Protein AF-A0A2H1V6Y5-F1 (af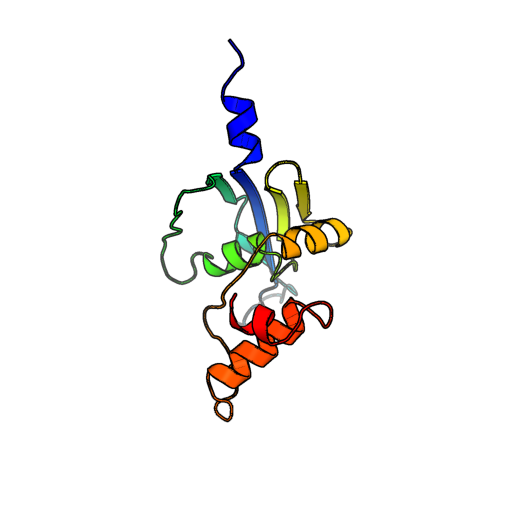db_monomer)

Nearest PDB structures (foldseek):
  8wda-assembly1_D  TM=6.754E-01  e=7.966E-02  Mycobacterium tuberculosis H37Rv

Foldseek 3Di:
DPDCVLVFLQQKKKWFKKAKDFDDDPPDDDDDPDDHTDIDTLDDRDIDMGGPPDDDDDDDDPSSCPVVVVCLQLVVDLARMATWMRHRPQIDGRDNPDDCPSSVVSNLVDDDDDPDDDDDPVDDPVRVLLVVLCVNVPPPDDSVVSVVD

Organism: Spodoptera frugiperda (NCBI:txid7108)

Structure (mmCIF, N/CA/C/O backbone):
data_AF-A0A2H1V6Y5-F1
#
_entry.id   AF-A0A2H1V6Y5-F1
#
loop_
_atom_site.group_PDB
_atom_site.id
_atom_site.type_symbol
_atom_site.label_atom_id
_atom_site.label_alt_id
_atom_site.label_comp_id
_atom_site.label_asym_id
_atom_site.label_entity_id
_atom_site.label_seq_id
_atom_site.pdbx_PDB_ins_code
_atom_site.Cartn_x
_atom_site.Cartn_y
_atom_site.Cartn_z
_atom_site.occupancy
_atom_site.B_iso_or_equiv
_atom_site.a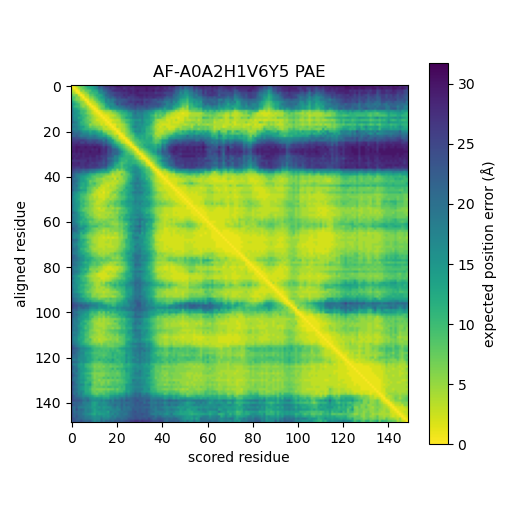uth_seq_id
_atom_site.auth_comp_id
_atom_site.auth_asym_id
_atom_site.auth_atom_id
_atom_site.pdbx_PDB_model_num
ATOM 1 N N . MET A 1 1 ? -17.404 30.001 -17.026 1.00 39.31 1 MET A N 1
ATOM 2 C CA . MET A 1 1 ? -17.322 28.533 -17.187 1.00 39.31 1 MET A CA 1
ATOM 3 C C . MET A 1 1 ? -15.995 28.061 -16.604 1.00 39.31 1 MET A C 1
ATOM 5 O O . MET A 1 1 ? -14.975 28.120 -17.275 1.00 39.31 1 MET A O 1
ATOM 9 N N . THR A 1 2 ? -15.967 27.718 -15.317 1.00 40.12 2 THR A N 1
ATOM 10 C CA . THR A 1 2 ? -14.777 27.188 -14.633 1.00 40.12 2 THR A CA 1
ATOM 11 C C . THR A 1 2 ? -14.585 25.728 -15.042 1.00 40.12 2 THR A C 1
ATOM 13 O O . THR A 1 2 ? -15.525 24.939 -14.980 1.00 40.12 2 THR A O 1
ATOM 16 N N . SER A 1 3 ? -13.402 25.369 -15.545 1.00 39.00 3 SER A N 1
ATOM 17 C CA . SER A 1 3 ? -13.181 24.031 -16.097 1.00 39.00 3 SER A CA 1
ATOM 18 C C . SER A 1 3 ? -13.282 22.954 -14.992 1.00 39.00 3 SER A C 1
ATOM 20 O O . SER A 1 3 ? -12.666 23.101 -13.932 1.00 39.00 3 SER A O 1
ATOM 22 N N . PRO A 1 4 ? -14.019 21.846 -15.212 1.00 52.50 4 PRO A N 1
ATOM 23 C CA . PRO A 1 4 ? -14.132 20.737 -14.251 1.00 52.50 4 PRO A CA 1
ATOM 24 C C . PRO A 1 4 ? -12.795 20.043 -13.933 1.00 52.50 4 PRO A C 1
ATOM 26 O O . PRO A 1 4 ? -12.665 19.348 -12.925 1.00 52.50 4 PRO A O 1
ATOM 29 N N . ALA A 1 5 ? -11.781 20.247 -14.780 1.00 52.28 5 ALA A N 1
ATOM 30 C CA . ALA A 1 5 ? -10.510 19.530 -14.745 1.00 52.28 5 ALA A CA 1
ATOM 31 C C . ALA A 1 5 ? -9.687 19.780 -13.466 1.00 52.28 5 ALA A C 1
ATOM 33 O O . ALA A 1 5 ? -8.948 18.898 -13.025 1.00 52.28 5 ALA A O 1
ATOM 34 N N . LEU A 1 6 ? -9.822 20.956 -12.837 1.00 50.06 6 LEU A N 1
ATOM 35 C CA . LEU A 1 6 ? -9.055 21.288 -11.630 1.00 50.06 6 LEU A CA 1
ATOM 36 C C . LEU A 1 6 ? -9.610 20.592 -10.370 1.00 50.06 6 LEU A C 1
ATOM 38 O O . LEU A 1 6 ? -8.847 20.247 -9.466 1.00 50.06 6 LEU A O 1
ATOM 42 N N . GLY A 1 7 ? -10.922 20.331 -10.325 1.00 52.44 7 GLY A N 1
ATOM 43 C CA . GLY A 1 7 ? -11.574 19.619 -9.219 1.00 52.44 7 GLY A CA 1
ATOM 44 C C . GLY A 1 7 ? -11.291 18.112 -9.219 1.00 52.44 7 GLY A C 1
ATOM 45 O O . GLY A 1 7 ? -11.077 17.523 -8.158 1.00 52.44 7 GLY A O 1
ATOM 46 N N . GLU A 1 8 ? -11.217 17.492 -10.401 1.00 53.72 8 GLU A N 1
ATOM 47 C CA . GLU A 1 8 ? -10.884 16.065 -10.556 1.00 53.72 8 GLU A CA 1
ATOM 48 C C . GLU A 1 8 ? -9.423 15.754 -10.193 1.00 53.72 8 GLU A C 1
ATOM 50 O O . GLU A 1 8 ? -9.137 14.728 -9.567 1.00 53.72 8 GLU A O 1
ATOM 55 N N . ALA A 1 9 ? -8.486 16.650 -10.524 1.00 52.84 9 ALA A N 1
ATOM 56 C CA . ALA A 1 9 ? -7.068 16.466 -10.210 1.00 52.84 9 ALA A CA 1
ATOM 57 C C . ALA A 1 9 ? -6.805 16.401 -8.693 1.00 52.84 9 ALA A C 1
ATOM 59 O O . ALA A 1 9 ? -5.972 15.616 -8.242 1.00 52.84 9 ALA A O 1
ATOM 60 N N . ARG A 1 10 ? -7.563 17.162 -7.890 1.00 59.62 10 ARG A N 1
ATOM 61 C CA . ARG A 1 10 ? -7.455 17.157 -6.420 1.00 59.62 10 ARG A CA 1
ATOM 62 C C . ARG A 1 10 ? -7.929 15.861 -5.767 1.00 59.62 10 ARG A C 1
ATOM 64 O O . ARG A 1 10 ? -7.480 15.528 -4.675 1.00 59.62 10 ARG A O 1
ATOM 71 N N . ARG A 1 11 ? -8.828 15.128 -6.425 1.00 66.81 11 ARG A N 1
ATOM 72 C CA . ARG A 1 11 ? -9.435 13.893 -5.906 1.00 66.81 11 ARG A CA 1
ATOM 73 C C . ARG A 1 11 ? -8.900 12.638 -6.591 1.00 66.81 11 ARG A C 1
ATOM 75 O O . ARG A 1 11 ? -9.547 11.597 -6.546 1.00 66.81 11 ARG A O 1
ATOM 82 N N . SER A 1 12 ? -7.747 12.718 -7.248 1.00 75.56 12 SER A N 1
ATOM 83 C CA . SER A 1 12 ? -7.177 11.585 -7.969 1.00 75.56 12 SER A CA 1
ATOM 84 C C . SER A 1 12 ? -5.717 11.335 -7.608 1.00 75.56 12 SER A C 1
ATOM 86 O O . SER A 1 12 ? -4.992 12.234 -7.171 1.00 75.56 12 SER A O 1
ATOM 88 N N . VAL A 1 13 ? -5.300 10.078 -7.760 1.00 81.19 13 VAL A N 1
ATOM 89 C CA . VAL A 1 13 ? -3.910 9.650 -7.615 1.00 81.19 13 VAL A CA 1
ATOM 90 C C . VAL A 1 13 ? -3.366 9.334 -8.998 1.00 81.19 13 VAL A C 1
ATOM 92 O O . VAL A 1 13 ? -3.840 8.408 -9.651 1.00 81.19 13 VAL A O 1
ATOM 95 N N . ARG A 1 14 ? -2.372 10.092 -9.456 1.00 84.75 14 ARG A N 1
ATOM 96 C CA . ARG A 1 14 ? -1.632 9.812 -10.691 1.00 84.75 14 ARG A CA 1
ATOM 97 C C . ARG A 1 14 ? -0.268 9.242 -10.338 1.00 84.75 14 ARG A C 1
ATOM 99 O O . ARG A 1 14 ? 0.403 9.774 -9.458 1.00 84.75 14 ARG A O 1
ATOM 106 N N . LEU A 1 1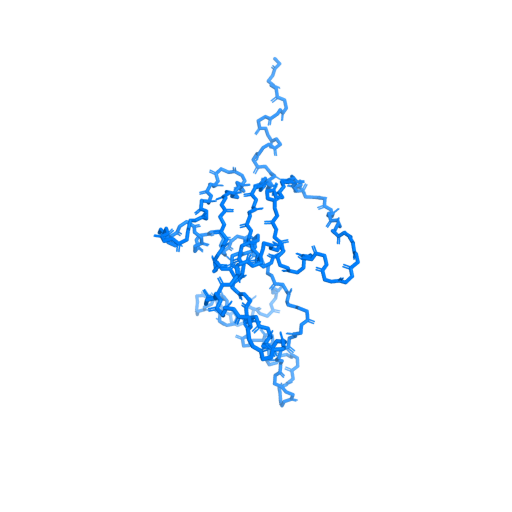5 ? 0.165 8.204 -11.043 1.00 88.75 15 LEU A N 1
ATOM 107 C CA . LEU A 1 15 ? 1.504 7.644 -10.869 1.00 88.75 15 LEU A CA 1
ATOM 108 C C . LEU A 1 15 ? 2.243 7.525 -12.196 1.00 88.75 15 LEU A C 1
ATOM 110 O O . LEU A 1 15 ? 1.624 7.347 -13.246 1.00 88.75 15 LEU A O 1
ATOM 114 N N . LEU A 1 16 ? 3.568 7.560 -12.104 1.00 85.38 16 LEU A N 1
ATOM 115 C CA . LEU A 1 16 ? 4.504 7.050 -13.096 1.00 85.38 16 LEU A CA 1
ATOM 116 C C . LEU A 1 16 ? 5.621 6.332 -12.334 1.00 85.38 16 LEU A C 1
ATOM 118 O O . LEU A 1 16 ? 6.373 6.989 -11.621 1.00 85.38 16 LEU A O 1
ATOM 122 N N . LEU A 1 17 ? 5.718 5.006 -12.444 1.00 82.06 17 LEU A N 1
ATOM 123 C CA . LEU A 1 17 ? 6.620 4.184 -11.634 1.00 82.06 17 LEU A CA 1
ATOM 124 C C . LEU A 1 17 ? 7.446 3.217 -12.484 1.00 82.06 17 LEU A C 1
ATOM 126 O O . LEU A 1 17 ? 6.936 2.483 -13.330 1.00 82.06 17 LEU A O 1
ATOM 130 N N . THR A 1 18 ? 8.738 3.161 -12.182 1.00 82.19 18 THR A N 1
ATOM 131 C CA . THR A 1 18 ? 9.681 2.161 -12.687 1.00 82.19 18 THR A CA 1
ATOM 132 C C . THR A 1 18 ? 10.318 1.457 -11.495 1.00 82.19 18 THR A C 1
ATOM 134 O O . THR A 1 18 ? 10.670 2.106 -10.513 1.00 82.19 18 THR A O 1
ATOM 137 N N . LYS A 1 19 ? 10.457 0.128 -11.544 1.00 82.88 19 LYS A N 1
ATOM 138 C CA . LYS A 1 19 ? 11.072 -0.654 -10.459 1.00 82.88 19 LYS A CA 1
ATOM 139 C C . LYS A 1 19 ? 12.098 -1.621 -11.012 1.00 82.88 19 LYS A C 1
ATOM 141 O O . LYS A 1 19 ? 11.759 -2.517 -11.784 1.00 82.88 19 LYS A O 1
ATOM 146 N N . ASN A 1 20 ? 13.323 -1.482 -10.526 1.00 80.81 20 ASN A N 1
ATOM 147 C CA . ASN A 1 20 ? 14.438 -2.370 -10.817 1.00 80.81 20 ASN A CA 1
ATOM 148 C C . ASN A 1 20 ? 14.790 -3.183 -9.569 1.00 80.81 20 ASN A C 1
ATOM 150 O O . ASN A 1 20 ? 14.951 -2.617 -8.487 1.00 80.81 20 ASN A O 1
ATOM 154 N N . HIS A 1 21 ? 14.926 -4.500 -9.718 1.00 75.56 21 HIS A N 1
ATOM 155 C CA . HIS A 1 21 ? 15.345 -5.396 -8.644 1.00 75.56 21 HIS A CA 1
ATOM 156 C C . HIS A 1 21 ? 16.628 -6.130 -9.059 1.00 75.56 21 HIS A C 1
ATOM 158 O O . HIS A 1 21 ? 16.659 -6.705 -10.148 1.00 75.56 21 HIS A O 1
ATOM 164 N N . PRO A 1 22 ? 17.690 -6.134 -8.232 1.00 64.94 22 PRO A N 1
ATOM 165 C CA . PRO A 1 22 ? 18.837 -7.004 -8.476 1.00 64.94 22 PRO A CA 1
ATOM 166 C C . PRO A 1 22 ? 18.380 -8.46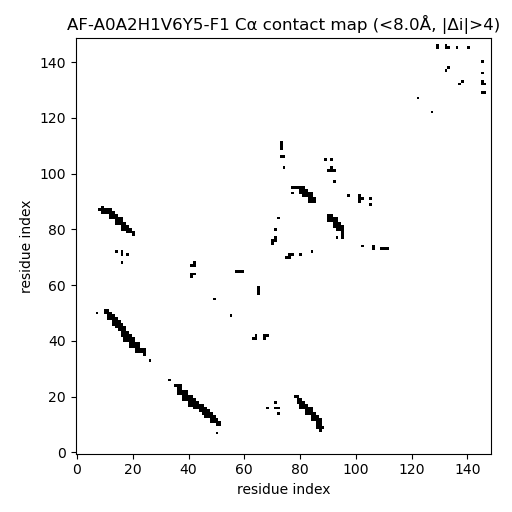1 -8.376 1.00 64.94 22 PRO A C 1
ATOM 168 O O . PRO A 1 22 ? 17.759 -8.829 -7.376 1.00 64.94 22 PRO A O 1
ATOM 171 N N . VAL A 1 23 ? 18.632 -9.269 -9.402 1.00 62.25 23 VAL A N 1
ATOM 172 C CA . VAL A 1 23 ? 18.408 -10.718 -9.328 1.00 62.25 23 VAL A CA 1
ATOM 173 C C . VAL A 1 23 ? 19.753 -11.391 -9.084 1.00 62.25 23 VAL A C 1
ATOM 175 O O . VAL A 1 23 ? 20.720 -11.054 -9.766 1.00 62.25 23 VAL A O 1
ATOM 178 N N . PRO A 1 24 ? 19.841 -12.339 -8.137 1.00 55.62 24 PRO A N 1
ATOM 179 C CA . PRO A 1 24 ? 20.958 -13.265 -8.115 1.00 55.62 24 PRO A CA 1
ATOM 180 C C . PRO A 1 24 ? 20.853 -14.116 -9.381 1.00 55.62 24 PRO A C 1
ATOM 182 O O . PRO A 1 24 ? 19.887 -14.861 -9.555 1.00 55.62 24 PRO A O 1
ATOM 185 N N . THR A 1 25 ? 21.798 -13.960 -10.300 1.00 58.84 25 THR A N 1
ATOM 186 C CA . THR A 1 25 ? 21.871 -14.794 -11.498 1.00 58.84 25 THR A CA 1
ATOM 187 C C . THR A 1 25 ? 22.149 -16.235 -11.055 1.00 58.84 25 THR A C 1
ATOM 189 O O . THR A 1 25 ? 23.152 -16.460 -10.373 1.00 58.84 25 THR A O 1
ATOM 192 N N . PRO A 1 26 ? 21.302 -17.231 -11.380 1.00 52.72 26 PRO A N 1
ATOM 193 C CA . PRO A 1 26 ? 21.646 -18.618 -11.105 1.00 52.72 26 PRO A CA 1
ATOM 194 C C . PRO A 1 26 ? 22.858 -18.994 -11.964 1.00 52.72 26 PRO A C 1
ATOM 196 O O . PRO A 1 26 ? 22.838 -18.812 -13.181 1.00 52.72 26 PRO A O 1
ATOM 199 N N . ALA A 1 27 ? 23.914 -19.512 -11.335 1.00 55.78 27 ALA A N 1
ATOM 200 C CA . ALA A 1 27 ? 25.093 -20.025 -12.022 1.00 55.78 27 ALA A CA 1
ATOM 201 C C . ALA A 1 27 ? 24.698 -21.243 -12.875 1.00 55.78 27 ALA A C 1
ATOM 203 O O . ALA A 1 27 ? 24.678 -22.377 -12.399 1.00 55.78 27 ALA A O 1
ATOM 204 N N . ARG A 1 28 ? 24.319 -21.023 -14.137 1.00 58.94 28 ARG A N 1
ATOM 205 C CA . ARG A 1 28 ? 24.096 -22.100 -15.104 1.00 58.94 28 ARG A CA 1
ATOM 206 C C . ARG A 1 28 ? 25.278 -22.158 -16.070 1.00 58.94 28 ARG A C 1
ATOM 208 O O . ARG A 1 28 ? 25.468 -21.255 -16.873 1.00 58.94 28 ARG A O 1
ATOM 215 N N . ARG A 1 29 ? 25.970 -23.302 -15.995 1.00 52.62 29 ARG A N 1
ATOM 216 C CA . ARG A 1 29 ? 27.124 -23.786 -16.776 1.00 52.62 29 ARG A CA 1
ATOM 217 C C . ARG A 1 29 ? 28.485 -23.176 -16.423 1.00 52.62 29 ARG A C 1
ATOM 219 O O . ARG A 1 29 ? 28.678 -21.966 -16.408 1.00 52.62 29 ARG A O 1
ATOM 226 N N . ALA A 1 30 ? 29.429 -24.084 -16.172 1.00 51.47 30 ALA A N 1
ATOM 227 C CA . ALA A 1 30 ? 30.848 -23.812 -16.011 1.00 51.47 30 ALA A CA 1
ATOM 228 C C . ALA A 1 30 ? 31.383 -23.081 -17.256 1.00 51.47 30 ALA A C 1
ATOM 230 O O . ALA A 1 30 ? 31.268 -23.603 -18.363 1.00 51.47 30 ALA A O 1
ATOM 231 N N . GLY A 1 31 ? 31.924 -21.871 -17.070 1.00 53.94 31 GLY A N 1
ATOM 232 C CA . GLY A 1 31 ? 32.673 -21.137 -18.099 1.00 53.94 31 GLY A CA 1
ATOM 233 C C . GLY A 1 31 ? 32.096 -19.798 -18.581 1.00 53.94 31 GLY A C 1
ATOM 234 O O . GLY A 1 31 ? 32.763 -19.130 -19.363 1.00 53.94 31 GLY A O 1
ATOM 235 N N . ALA A 1 32 ? 30.911 -19.361 -18.138 1.00 56.19 32 ALA A N 1
ATOM 236 C CA . ALA A 1 32 ? 30.388 -18.036 -18.503 1.00 56.19 32 ALA A CA 1
ATOM 237 C C . ALA A 1 32 ? 30.910 -16.935 -17.551 1.00 56.19 32 ALA A C 1
ATOM 239 O O . ALA A 1 32 ? 30.922 -17.159 -16.337 1.00 56.19 32 ALA A O 1
ATOM 240 N N . PRO A 1 33 ? 31.311 -15.745 -18.051 1.00 54.12 33 PRO A N 1
ATOM 241 C CA . PRO A 1 33 ? 31.707 -14.632 -17.193 1.00 54.12 33 PRO A CA 1
ATOM 242 C C . PRO A 1 33 ? 30.525 -14.231 -16.304 1.00 54.12 33 PRO A C 1
ATOM 244 O O . PRO A 1 33 ? 29.463 -13.824 -16.777 1.00 54.12 33 PRO A O 1
ATOM 247 N N . VAL A 1 34 ? 30.704 -14.388 -14.994 1.00 54.78 34 VAL A N 1
ATOM 248 C CA . VAL A 1 34 ? 29.717 -14.018 -13.981 1.00 54.78 34 VAL A CA 1
ATOM 249 C C . VAL A 1 34 ? 29.681 -12.498 -13.847 1.00 54.78 34 VAL A C 1
ATOM 251 O O . VAL A 1 34 ? 30.419 -11.909 -13.065 1.00 54.78 34 VAL A O 1
ATOM 254 N N . ASN A 1 35 ? 28.818 -11.837 -14.616 1.00 53.03 35 ASN A N 1
ATOM 255 C CA . ASN A 1 35 ? 28.517 -10.431 -14.366 1.00 53.03 35 ASN A CA 1
ATOM 256 C C . ASN A 1 35 ? 27.832 -10.327 -12.991 1.00 53.03 35 ASN A C 1
ATOM 258 O O . ASN A 1 35 ? 26.743 -10.888 -12.813 1.00 53.03 35 ASN A O 1
ATOM 262 N N . PRO A 1 36 ? 28.429 -9.642 -11.997 1.00 51.66 36 PRO A N 1
ATOM 263 C CA . PRO A 1 36 ? 27.813 -9.518 -10.691 1.00 51.66 36 PRO A CA 1
ATOM 264 C C . PRO A 1 36 ? 26.613 -8.579 -10.836 1.00 51.66 36 PRO A C 1
ATOM 266 O O . PRO A 1 36 ? 26.773 -7.396 -11.128 1.00 51.66 36 PRO A O 1
ATOM 269 N N . LEU A 1 37 ? 25.412 -9.104 -10.581 1.00 54.91 37 LEU A N 1
ATOM 270 C CA . LEU A 1 37 ? 24.156 -8.356 -10.427 1.00 54.91 37 LEU A CA 1
ATOM 271 C C . LEU A 1 37 ? 23.533 -7.827 -11.731 1.00 54.91 37 LEU A C 1
ATOM 273 O O . LEU A 1 37 ? 23.426 -6.615 -11.946 1.00 54.91 37 LEU A O 1
ATOM 277 N N . GLU A 1 38 ? 22.984 -8.720 -12.557 1.00 63.38 38 GLU A N 1
ATOM 278 C CA . GLU A 1 38 ? 21.987 -8.285 -13.539 1.00 63.38 38 GLU A CA 1
ATOM 279 C C . GLU A 1 38 ? 20.751 -7.712 -12.818 1.00 63.38 38 GLU A C 1
ATOM 281 O O . GLU A 1 38 ? 20.209 -8.276 -11.861 1.00 63.38 38 GLU A O 1
ATOM 286 N N . LYS A 1 39 ? 20.302 -6.533 -13.254 1.00 72.12 39 LYS A N 1
ATOM 287 C CA . LYS A 1 39 ? 19.105 -5.876 -12.716 1.00 72.12 39 LYS A CA 1
ATOM 288 C C . LYS A 1 39 ? 17.911 -6.270 -13.571 1.00 72.12 39 LYS A C 1
ATOM 290 O O . LYS A 1 39 ? 17.817 -5.867 -14.727 1.00 72.12 39 LYS A O 1
ATOM 295 N N . LYS A 1 40 ? 16.954 -6.991 -12.990 1.00 82.19 40 LYS A N 1
ATOM 296 C CA . LYS A 1 40 ? 15.671 -7.262 -13.642 1.00 82.19 40 LYS A CA 1
ATOM 297 C C . LYS A 1 40 ? 14.723 -6.100 -13.395 1.00 82.19 40 LYS A C 1
ATOM 299 O O . LYS A 1 40 ? 14.377 -5.778 -12.255 1.00 82.19 40 LYS A O 1
ATOM 304 N N . THR A 1 41 ? 14.272 -5.482 -14.475 1.00 85.19 41 THR A N 1
ATOM 305 C CA . THR A 1 41 ? 13.203 -4.488 -14.414 1.00 85.19 41 THR A CA 1
ATOM 306 C C . THR A 1 41 ? 11.864 -5.195 -14.233 1.00 85.19 41 THR A C 1
ATOM 308 O O . THR A 1 41 ? 11.444 -5.962 -15.099 1.00 85.19 41 THR A O 1
ATOM 311 N N . ILE A 1 42 ? 11.207 -4.945 -13.098 1.00 88.25 42 ILE A N 1
ATOM 312 C CA . ILE A 1 42 ? 9.883 -5.489 -12.766 1.00 88.25 42 ILE A CA 1
ATOM 313 C C . ILE A 1 42 ? 8.785 -4.590 -13.340 1.00 88.25 42 ILE A C 1
ATOM 315 O O . ILE A 1 42 ? 7.843 -5.083 -13.946 1.00 88.25 42 ILE A O 1
ATOM 319 N N . LEU A 1 43 ? 8.912 -3.271 -13.159 1.00 88.44 43 LEU A N 1
ATOM 320 C CA . LEU A 1 43 ? 7.955 -2.279 -13.661 1.00 88.44 43 LEU A CA 1
ATOM 321 C C . LEU A 1 43 ? 8.677 -1.346 -14.628 1.00 88.44 43 LEU A C 1
ATOM 323 O O . LEU A 1 43 ? 9.720 -0.801 -14.266 1.00 88.44 43 LEU A O 1
ATOM 327 N N . ARG A 1 44 ? 8.121 -1.154 -15.826 1.00 90.06 44 ARG A N 1
ATOM 328 C CA . ARG A 1 44 ? 8.699 -0.333 -16.901 1.00 90.06 44 ARG A CA 1
ATOM 329 C C . ARG A 1 44 ? 7.803 0.875 -17.173 1.00 90.06 44 ARG A C 1
ATOM 331 O O . ARG A 1 44 ? 6.875 0.758 -17.961 1.00 90.06 44 ARG A O 1
ATOM 338 N N . GLY A 1 45 ? 8.056 2.005 -16.509 1.00 87.88 45 GLY A N 1
ATOM 339 C CA . GLY A 1 45 ? 7.327 3.254 -16.770 1.00 87.88 45 GLY A CA 1
ATOM 340 C C . GLY A 1 45 ? 5.803 3.129 -16.662 1.00 87.88 45 GLY A C 1
ATOM 341 O O . GLY A 1 45 ? 5.082 3.719 -17.461 1.00 87.88 45 GLY A O 1
ATOM 342 N N . VAL A 1 46 ? 5.306 2.339 -15.706 1.00 90.94 46 VAL A N 1
ATOM 343 C CA . VAL A 1 46 ? 3.864 2.130 -15.523 1.00 90.94 46 VAL A CA 1
ATOM 344 C C . VAL A 1 46 ? 3.242 3.455 -15.121 1.00 90.94 46 VAL A C 1
ATOM 346 O O . VAL A 1 46 ? 3.716 4.069 -14.170 1.00 90.94 46 VAL A O 1
ATOM 349 N N . SER A 1 47 ? 2.193 3.886 -15.817 1.00 89.62 47 SER A N 1
ATOM 350 C CA . SER A 1 47 ? 1.441 5.092 -15.482 1.00 89.62 47 SER A CA 1
ATOM 351 C C . SER A 1 47 ? -0.045 4.794 -15.337 1.00 89.62 47 SER A C 1
ATOM 353 O O . SER A 1 47 ? -0.557 3.842 -15.923 1.00 89.62 47 SER A O 1
ATOM 355 N N . GLY A 1 48 ? -0.736 5.575 -14.510 1.00 89.38 48 GLY A N 1
ATOM 356 C CA . GLY A 1 48 ? -2.157 5.366 -14.243 1.00 89.38 48 GLY A CA 1
ATOM 357 C C . GLY A 1 48 ? -2.783 6.495 -13.437 1.00 89.38 48 GLY 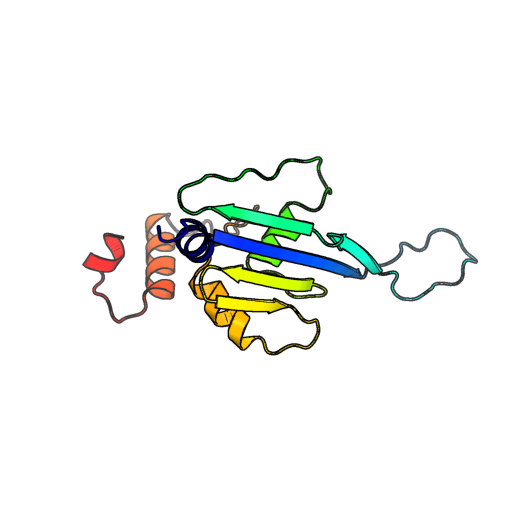A C 1
ATOM 358 O O . GLY A 1 48 ? -2.073 7.311 -12.841 1.00 89.38 48 GLY A O 1
ATOM 359 N N . LEU A 1 49 ? -4.116 6.534 -13.441 1.00 90.62 49 LEU A N 1
ATOM 360 C CA . LEU A 1 49 ? -4.940 7.488 -12.705 1.00 90.62 49 LEU A CA 1
ATOM 361 C C . LEU A 1 49 ? -6.006 6.730 -11.908 1.00 90.62 49 LEU A C 1
ATOM 363 O O . LEU A 1 49 ? -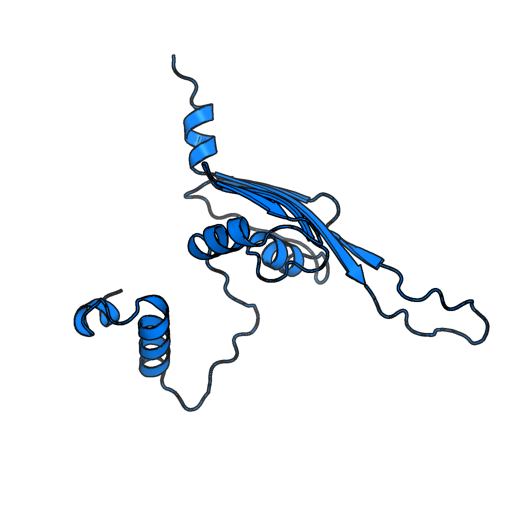6.792 5.989 -12.488 1.00 90.62 49 LEU A O 1
ATOM 367 N N . PHE A 1 50 ? -6.059 6.963 -10.601 1.00 90.19 50 PHE A N 1
ATOM 368 C CA . PHE A 1 50 ? -7.075 6.426 -9.698 1.00 90.19 50 PHE A CA 1
ATOM 369 C C . PHE A 1 50 ? -7.980 7.568 -9.256 1.00 90.19 50 PHE A C 1
ATOM 371 O O . PHE A 1 50 ? -7.493 8.553 -8.699 1.00 90.19 50 PHE A O 1
ATOM 378 N N . LYS A 1 51 ? -9.284 7.466 -9.512 1.00 89.44 51 LYS A N 1
ATOM 379 C CA . LYS A 1 51 ? -10.257 8.492 -9.117 1.00 89.44 51 LYS A CA 1
ATOM 380 C C . LYS A 1 51 ? -10.852 8.161 -7.747 1.00 89.44 51 LYS A C 1
ATOM 382 O O . LYS A 1 51 ? -11.177 7.011 -7.470 1.00 89.44 51 LYS A O 1
ATOM 387 N N . SER A 1 52 ? -11.011 9.170 -6.893 1.00 87.75 52 SER A N 1
ATOM 388 C CA . SER A 1 52 ? -11.734 9.020 -5.626 1.00 87.75 52 SER A CA 1
ATOM 389 C C . SER A 1 52 ? -13.179 8.582 -5.875 1.00 87.75 52 SER A C 1
ATOM 391 O O . SER A 1 52 ? -13.805 9.011 -6.845 1.00 87.75 52 SER A O 1
ATOM 393 N N . GLY A 1 53 ? -13.694 7.713 -5.004 1.00 88.50 53 GLY A N 1
ATOM 394 C CA . GLY A 1 53 ? -15.036 7.139 -5.124 1.00 88.50 53 GLY A CA 1
ATOM 395 C C . GLY A 1 53 ? -15.163 6.030 -6.171 1.00 88.50 53 GLY A C 1
ATOM 396 O O . GLY A 1 53 ? -16.263 5.532 -6.377 1.00 88.50 53 GLY A O 1
ATOM 397 N N . GLN A 1 54 ? -14.068 5.626 -6.827 1.00 90.88 54 GLN A N 1
ATOM 398 C CA . GLN A 1 54 ? -14.069 4.531 -7.797 1.00 90.88 54 GLN A CA 1
ATOM 399 C C . GLN A 1 54 ? -13.211 3.361 -7.319 1.00 90.88 54 GLN A C 1
ATOM 401 O O . GLN A 1 54 ? -12.083 3.539 -6.857 1.00 90.88 54 GLN A O 1
ATOM 406 N N . LEU A 1 55 ? -13.729 2.146 -7.497 1.00 91.94 55 LEU A N 1
ATOM 407 C CA . LEU A 1 55 ? -12.954 0.923 -7.340 1.00 91.94 55 LEU A CA 1
ATOM 408 C C . LEU A 1 55 ? -12.146 0.678 -8.618 1.00 91.94 55 LEU A C 1
ATOM 410 O O . LEU A 1 55 ? -12.708 0.569 -9.704 1.00 91.94 55 LEU A O 1
ATOM 414 N N . THR A 1 56 ? -10.823 0.585 -8.492 1.00 91.75 56 THR A N 1
ATOM 415 C CA . THR A 1 56 ? -9.931 0.264 -9.616 1.00 91.75 56 THR A CA 1
ATOM 416 C C . THR A 1 56 ? -9.360 -1.135 -9.438 1.00 91.75 56 THR A C 1
ATOM 418 O O . THR A 1 56 ? -8.755 -1.428 -8.408 1.00 91.75 56 THR A O 1
ATOM 421 N N . ALA A 1 57 ? -9.511 -1.985 -10.452 1.00 93.31 57 ALA A N 1
ATOM 422 C CA . ALA A 1 57 ? -8.949 -3.331 -10.466 1.00 93.31 57 ALA A CA 1
ATOM 423 C C . ALA A 1 57 ? -7.665 -3.385 -11.309 1.00 93.31 57 ALA A C 1
ATOM 425 O O . ALA A 1 57 ? -7.616 -2.861 -12.420 1.00 93.31 57 ALA A O 1
ATOM 426 N N . ILE A 1 58 ? -6.628 -4.054 -10.795 1.00 92.06 58 ILE A N 1
ATOM 427 C CA . ILE A 1 58 ? -5.382 -4.338 -11.523 1.00 92.06 58 ILE A CA 1
ATOM 428 C C . ILE A 1 58 ? -5.345 -5.840 -11.804 1.00 92.06 58 ILE A C 1
ATOM 430 O O . ILE A 1 58 ? -5.173 -6.645 -10.890 1.00 92.06 58 ILE A O 1
ATOM 434 N N . MET A 1 59 ? -5.490 -6.221 -13.070 1.00 93.38 59 MET A N 1
ATOM 435 C CA . MET A 1 59 ? -5.557 -7.621 -13.497 1.00 93.38 59 MET A CA 1
ATOM 436 C C . MET A 1 59 ? -4.314 -8.026 -14.296 1.00 93.38 59 MET A C 1
ATOM 438 O O . MET A 1 59 ? -3.630 -7.189 -14.878 1.00 93.38 59 MET A O 1
ATOM 442 N N . GLY A 1 60 ? -3.998 -9.323 -14.306 1.00 93.75 60 GLY A N 1
ATOM 443 C CA . GLY A 1 60 ? -2.886 -9.876 -15.084 1.00 93.75 60 GLY A CA 1
ATOM 444 C C . GLY A 1 60 ? -2.378 -11.218 -14.545 1.00 93.75 60 GLY A C 1
ATOM 445 O O . GLY A 1 60 ? -2.702 -11.577 -13.408 1.00 93.75 60 GLY A O 1
ATOM 446 N N . PRO A 1 61 ? -1.542 -11.945 -15.308 1.00 94.88 61 PRO A N 1
ATOM 447 C CA . PRO A 1 61 ? -1.035 -13.262 -14.920 1.00 94.88 61 PRO A CA 1
ATOM 448 C C . PRO A 1 61 ? -0.146 -13.209 -13.668 1.00 94.88 61 PRO A C 1
ATOM 450 O O . PRO A 1 61 ? 0.319 -12.141 -13.238 1.00 94.88 61 PRO A O 1
ATOM 453 N N . SER A 1 62 ? 0.081 -14.366 -13.041 1.00 91.06 62 SER A N 1
ATOM 454 C CA . SER A 1 62 ? 1.017 -14.469 -11.914 1.00 91.06 62 SER A CA 1
ATOM 455 C C . SER A 1 62 ? 2.422 -14.027 -12.346 1.00 91.06 62 SER A C 1
ATOM 457 O O . SER A 1 62 ? 2.851 -14.298 -13.463 1.00 91.06 62 SER A O 1
ATOM 459 N N . GLY A 1 63 ? 3.118 -13.269 -11.496 1.00 87.31 63 GLY A N 1
ATOM 460 C CA . GLY A 1 63 ? 4.445 -12.726 -11.817 1.00 87.31 63 GLY A CA 1
ATOM 461 C C . GLY A 1 63 ? 4.475 -11.471 -12.706 1.00 87.31 63 GLY A C 1
ATOM 462 O O . GLY A 1 63 ? 5.548 -10.902 -12.880 1.00 87.31 63 GLY A O 1
ATOM 463 N N . ALA A 1 64 ? 3.332 -10.960 -13.187 1.00 89.31 64 ALA A N 1
ATOM 464 C CA . ALA A 1 64 ? 3.276 -9.732 -14.003 1.00 89.31 64 ALA A CA 1
ATOM 465 C C . ALA A 1 64 ? 3.704 -8.441 -13.267 1.00 89.31 64 ALA A C 1
ATOM 467 O O . ALA A 1 64 ? 3.830 -7.388 -13.881 1.00 89.31 64 ALA A O 1
ATOM 468 N N . GLY A 1 65 ? 3.896 -8.497 -11.944 1.00 90.00 65 GLY A N 1
ATOM 469 C CA . GLY A 1 65 ? 4.328 -7.346 -11.146 1.00 90.00 65 GLY A CA 1
ATOM 470 C C . GLY A 1 65 ? 3.206 -6.573 -10.449 1.00 90.00 65 GLY A C 1
ATOM 471 O O . GLY A 1 65 ? 3.479 -5.510 -9.910 1.00 90.00 65 GLY A O 1
ATOM 472 N N . LYS A 1 66 ? 1.976 -7.102 -10.372 1.00 93.31 66 LYS A N 1
ATOM 473 C CA . LYS A 1 66 ? 0.828 -6.458 -9.690 1.00 93.31 66 LYS A CA 1
ATOM 474 C C . LYS A 1 66 ? 1.132 -6.075 -8.236 1.00 93.31 66 LYS A C 1
ATOM 476 O O . LYS A 1 66 ? 1.103 -4.900 -7.885 1.00 93.31 66 LYS A O 1
ATOM 481 N N . SER A 1 67 ? 1.544 -7.043 -7.415 1.00 91.75 67 SER A N 1
ATOM 482 C CA . SER A 1 67 ? 1.929 -6.785 -6.021 1.00 91.75 67 SER A CA 1
ATOM 483 C C . SER A 1 67 ? 3.170 -5.885 -5.932 1.00 91.75 67 SER A C 1
ATOM 485 O O . SER A 1 67 ? 3.308 -5.100 -5.003 1.00 91.75 67 SER A O 1
ATOM 487 N N . SER A 1 68 ? 4.062 -5.927 -6.932 1.00 91.31 68 SER A N 1
ATOM 488 C CA . SER A 1 68 ? 5.210 -5.009 -7.013 1.00 91.31 68 SER A CA 1
ATOM 489 C C . SER A 1 68 ? 4.798 -3.567 -7.320 1.00 91.31 68 SER A C 1
ATOM 491 O O . SER A 1 68 ? 5.398 -2.648 -6.767 1.00 91.31 68 SER A O 1
ATOM 493 N N . LEU A 1 69 ? 3.781 -3.368 -8.164 1.00 91.62 69 LEU A N 1
ATOM 494 C CA . LEU A 1 69 ? 3.177 -2.069 -8.445 1.00 91.62 69 LEU A CA 1
ATOM 495 C C . LEU A 1 69 ? 2.488 -1.518 -7.199 1.00 91.62 69 LEU A C 1
ATOM 497 O O . LEU A 1 69 ? 2.749 -0.376 -6.834 1.00 91.62 69 LEU A O 1
ATOM 501 N N . MET A 1 70 ? 1.700 -2.340 -6.499 1.00 92.00 70 MET A N 1
ATOM 502 C CA . MET A 1 70 ? 1.083 -1.945 -5.230 1.00 92.00 70 MET A CA 1
ATOM 503 C C . MET A 1 70 ? 2.130 -1.578 -4.172 1.00 92.00 70 MET A C 1
ATOM 505 O O . MET A 1 70 ? 2.044 -0.505 -3.587 1.00 92.00 70 MET A O 1
ATOM 509 N N . ASN A 1 71 ? 3.173 -2.396 -3.996 1.00 90.19 71 ASN A N 1
ATOM 510 C CA . ASN A 1 71 ? 4.271 -2.117 -3.062 1.00 90.19 71 ASN A CA 1
ATOM 511 C C . ASN A 1 71 ? 5.016 -0.807 -3.369 1.00 90.19 71 ASN A C 1
ATOM 513 O O . ASN A 1 71 ? 5.510 -0.147 -2.452 1.00 90.19 71 ASN A O 1
ATOM 517 N N . ALA A 1 72 ? 5.164 -0.471 -4.654 1.00 89.31 72 ALA A N 1
ATOM 518 C CA . ALA A 1 72 ? 5.797 0.767 -5.095 1.00 89.31 72 ALA A CA 1
ATOM 519 C C . ALA A 1 72 ? 4.870 1.975 -4.884 1.00 89.31 72 ALA A C 1
ATOM 521 O O . ALA A 1 72 ? 5.328 3.010 -4.406 1.00 89.31 72 ALA A O 1
ATOM 522 N N . LEU A 1 73 ? 3.575 1.818 -5.181 1.00 89.19 73 LEU A N 1
ATOM 523 C CA . LEU A 1 73 ? 2.551 2.847 -5.008 1.00 89.19 73 LEU A CA 1
ATOM 524 C C . LEU A 1 73 ? 2.363 3.222 -3.535 1.00 89.19 73 LEU A C 1
ATOM 526 O O . LEU A 1 73 ? 2.347 4.398 -3.210 1.00 89.19 73 LEU A O 1
ATOM 530 N N . THR A 1 74 ? 2.278 2.245 -2.632 1.00 87.81 74 THR A N 1
ATOM 531 C CA . THR A 1 74 ? 2.038 2.485 -1.196 1.00 87.81 74 THR A CA 1
ATOM 532 C C . THR A 1 74 ? 3.294 2.907 -0.431 1.00 87.81 74 THR A C 1
ATOM 534 O O . THR A 1 74 ? 3.238 3.216 0.759 1.00 87.81 74 THR A O 1
ATOM 537 N N . GLY A 1 75 ? 4.460 2.912 -1.086 1.00 85.94 75 GLY A N 1
ATOM 538 C CA . GLY A 1 75 ? 5.735 3.193 -0.428 1.00 85.94 75 GLY A CA 1
ATOM 539 C C . GLY A 1 75 ? 6.184 2.097 0.544 1.00 85.94 75 GLY A C 1
ATOM 540 O O . GLY A 1 75 ? 7.049 2.354 1.388 1.00 85.94 75 GLY A O 1
ATOM 541 N N . PHE A 1 76 ? 5.612 0.889 0.449 1.00 84.19 76 PHE A N 1
ATOM 542 C CA . PHE A 1 76 ? 6.022 -0.278 1.235 1.00 84.19 76 PHE A CA 1
ATOM 543 C C . PHE A 1 76 ? 7.427 -0.754 0.832 1.00 84.19 76 PHE A C 1
ATOM 545 O O . PHE A 1 76 ? 8.253 -1.057 1.692 1.00 84.19 76 PHE A O 1
ATOM 552 N N . SER A 1 77 ? 7.740 -0.745 -0.472 1.00 82.56 77 SER A N 1
ATOM 553 C CA . SER A 1 77 ? 9.068 -1.081 -1.004 1.00 82.56 77 SER A CA 1
ATOM 554 C C . SER A 1 77 ? 9.629 0.056 -1.854 1.00 82.56 77 SER A C 1
ATOM 556 O O . SER A 1 77 ? 9.290 0.192 -3.028 1.00 82.56 77 SER A O 1
ATOM 558 N N . THR A 1 78 ? 10.547 0.834 -1.285 1.00 78.94 78 THR A N 1
ATOM 559 C CA . THR A 1 78 ? 11.223 1.958 -1.964 1.00 78.94 78 THR A CA 1
ATOM 560 C C . THR A 1 78 ? 12.482 1.549 -2.722 1.00 78.94 78 THR A C 1
ATOM 562 O O . THR A 1 78 ? 12.972 2.284 -3.578 1.00 78.94 78 THR A O 1
ATOM 565 N N . LYS A 1 79 ? 13.016 0.354 -2.439 1.00 82.31 79 LYS A N 1
ATOM 566 C CA . LYS A 1 79 ? 14.242 -0.146 -3.066 1.00 82.31 79 LYS A CA 1
ATOM 567 C C . LYS A 1 79 ? 14.054 -0.264 -4.581 1.00 82.31 79 LYS A C 1
ATOM 569 O O . LYS A 1 79 ? 13.168 -0.989 -5.051 1.00 82.31 79 LYS A O 1
ATOM 574 N N . GLY A 1 80 ? 14.901 0.457 -5.317 1.00 82.50 80 GLY A N 1
ATOM 575 C CA . GLY A 1 80 ? 14.962 0.431 -6.778 1.00 82.50 80 GLY A CA 1
ATOM 576 C C . GLY A 1 80 ? 13.733 0.999 -7.489 1.00 82.50 80 GLY A C 1
ATOM 577 O O . GLY A 1 80 ? 13.584 0.747 -8.683 1.00 82.50 80 GLY A O 1
ATOM 578 N N . VAL A 1 81 ? 12.858 1.724 -6.781 1.00 87.06 81 VAL A N 1
ATOM 579 C CA . VAL A 1 81 ? 11.695 2.398 -7.370 1.00 87.06 81 VAL A CA 1
ATOM 580 C C . VAL A 1 81 ? 12.073 3.824 -7.753 1.00 87.06 81 VAL A C 1
ATOM 582 O O . VAL A 1 81 ? 12.644 4.559 -6.946 1.00 87.06 81 VAL A O 1
ATOM 585 N N . THR A 1 82 ? 11.741 4.214 -8.977 1.00 88.12 82 THR A N 1
ATOM 586 C CA . THR A 1 82 ? 11.892 5.576 -9.483 1.00 88.12 82 THR A CA 1
ATOM 587 C C . THR A 1 82 ? 10.598 6.081 -10.100 1.00 88.12 82 THR A C 1
ATOM 589 O O . THR A 1 82 ? 9.826 5.300 -10.662 1.00 88.12 82 THR A O 1
ATOM 592 N N . GLY A 1 83 ? 10.371 7.390 -10.008 1.00 87.62 83 GLY A N 1
ATOM 593 C CA . GLY A 1 83 ? 9.240 8.061 -10.641 1.00 87.62 83 GLY A CA 1
ATOM 594 C C . GLY A 1 83 ? 8.509 9.003 -9.694 1.00 87.62 83 GLY A C 1
ATOM 595 O O . GLY A 1 83 ? 9.103 9.508 -8.742 1.00 87.62 83 GLY A O 1
ATOM 596 N N . SER A 1 84 ? 7.230 9.257 -9.953 1.00 88.50 84 SER A N 1
ATOM 597 C CA . SER A 1 84 ? 6.432 10.186 -9.154 1.00 88.50 84 SER A CA 1
ATOM 598 C C . SER A 1 84 ? 5.021 9.670 -8.907 1.00 88.50 84 SER A C 1
ATOM 600 O O . SER A 1 84 ? 4.415 8.991 -9.738 1.00 88.50 84 SER A O 1
ATOM 602 N N . ILE A 1 85 ? 4.504 9.999 -7.728 1.00 89.06 85 ILE A N 1
ATOM 603 C CA . IL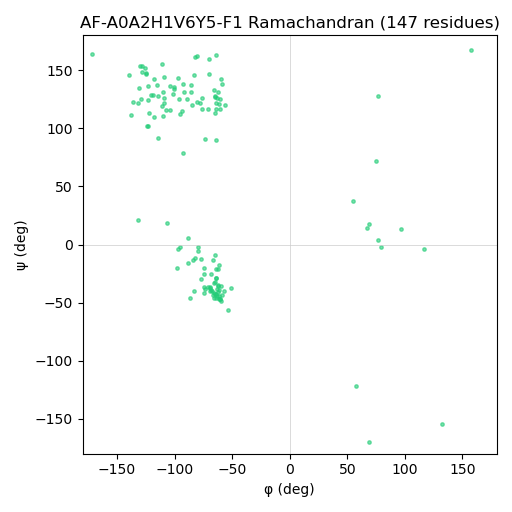E A 1 85 ? 3.120 9.774 -7.327 1.00 89.06 85 ILE A CA 1
ATOM 604 C C . ILE A 1 85 ? 2.559 11.134 -6.941 1.00 89.06 85 ILE A C 1
ATOM 606 O O . ILE A 1 85 ? 3.109 11.822 -6.085 1.00 89.06 85 ILE A O 1
ATOM 610 N N . ARG A 1 86 ? 1.462 11.529 -7.570 1.00 87.62 86 ARG A N 1
ATOM 611 C CA . ARG A 1 86 ? 0.711 12.732 -7.234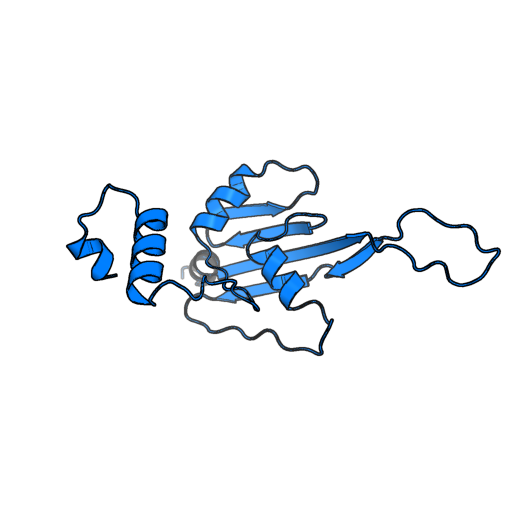 1.00 87.62 86 ARG A CA 1
ATOM 612 C C . ARG A 1 86 ? -0.616 12.303 -6.637 1.00 87.62 86 ARG A C 1
ATOM 614 O O . ARG A 1 86 ? -1.378 11.628 -7.318 1.00 87.62 86 ARG A O 1
ATOM 621 N N . ALA A 1 87 ? -0.882 12.683 -5.396 1.00 84.00 87 ALA A N 1
ATOM 622 C CA . ALA A 1 87 ? -2.142 12.417 -4.710 1.00 84.00 87 ALA A CA 1
ATOM 623 C C . ALA A 1 87 ? -2.746 13.746 -4.257 1.00 84.00 87 ALA A C 1
ATOM 625 O O . ALA A 1 87 ? -2.282 14.354 -3.289 1.00 84.00 87 ALA A O 1
ATOM 626 N N . GLY A 1 88 ? -3.747 14.213 -5.004 1.00 80.62 88 GLY A N 1
ATOM 627 C CA . GLY A 1 88 ? -4.286 15.561 -4.852 1.00 80.62 88 GLY A CA 1
ATOM 628 C C . GLY A 1 88 ? -3.211 16.638 -5.036 1.00 80.62 88 GLY A C 1
ATOM 629 O O . GLY A 1 88 ? -2.553 16.702 -6.081 1.00 80.62 88 GLY A O 1
ATOM 630 N N . ASP A 1 89 ? -3.025 17.468 -4.009 1.00 78.31 89 ASP A N 1
ATOM 631 C CA . ASP A 1 89 ? -2.037 18.555 -4.002 1.00 78.31 89 ASP A CA 1
ATOM 632 C C . ASP A 1 89 ? -0.625 18.085 -3.588 1.00 78.31 89 ASP A C 1
ATOM 634 O O . ASP A 1 89 ? 0.355 18.798 -3.798 1.00 78.31 89 ASP A O 1
ATOM 638 N N . SER A 1 90 ? -0.486 16.871 -3.039 1.00 80.12 90 SER A N 1
ATOM 639 C CA . SER A 1 90 ? 0.811 16.315 -2.638 1.00 80.12 90 SER A CA 1
ATOM 640 C C . SER A 1 90 ? 1.511 15.624 -3.811 1.00 80.12 90 SER A C 1
ATOM 642 O O . SER A 1 90 ? 0.928 14.772 -4.488 1.00 80.12 90 SER A O 1
ATOM 644 N N . ILE A 1 91 ? 2.792 15.943 -4.014 1.00 82.69 91 ILE A N 1
ATOM 645 C CA . ILE A 1 91 ? 3.668 15.275 -4.984 1.00 82.69 91 ILE A CA 1
ATOM 646 C C . ILE A 1 91 ? 4.775 14.541 -4.228 1.00 82.69 91 ILE A C 1
ATOM 648 O O . ILE A 1 91 ? 5.487 15.116 -3.406 1.00 82.69 91 ILE A O 1
ATOM 652 N N . CYS A 1 92 ? 4.929 13.260 -4.535 1.00 83.38 92 CYS A N 1
ATOM 653 C CA . CYS A 1 92 ? 5.940 12.386 -3.968 1.00 83.38 92 CYS A CA 1
ATOM 654 C C . CYS A 1 92 ? 6.851 11.900 -5.091 1.00 83.38 92 CYS A C 1
ATOM 656 O O . CYS A 1 92 ? 6.442 11.101 -5.934 1.00 83.38 92 CYS A O 1
ATOM 658 N N . GLU A 1 93 ? 8.093 12.371 -5.101 1.00 84.69 93 GLU A N 1
ATOM 659 C CA . GLU A 1 93 ? 9.119 11.851 -6.000 1.00 84.69 93 GLU A CA 1
ATOM 660 C C . GLU A 1 93 ? 9.855 10.682 -5.347 1.00 84.69 93 GLU A C 1
ATOM 662 O O . GLU A 1 93 ? 10.424 10.799 -4.261 1.00 84.69 93 GLU A O 1
ATOM 667 N N . LEU A 1 94 ? 9.871 9.549 -6.039 1.00 82.88 94 LEU A N 1
ATOM 668 C CA . LEU A 1 94 ? 10.626 8.366 -5.658 1.00 82.88 94 LEU A CA 1
ATOM 669 C C . LEU A 1 94 ? 11.955 8.401 -6.407 1.00 82.88 94 LEU A C 1
ATOM 671 O O . LEU A 1 94 ? 12.006 8.276 -7.633 1.00 82.88 94 LEU A O 1
ATOM 675 N N . LYS A 1 95 ? 13.043 8.588 -5.658 1.00 80.56 95 LYS A N 1
ATOM 676 C CA . LYS A 1 95 ? 14.417 8.526 -6.166 1.00 80.56 95 LYS A CA 1
ATOM 677 C C . LYS A 1 95 ? 15.213 7.505 -5.349 1.00 80.56 95 LYS A C 1
ATOM 679 O O . LYS A 1 95 ? 14.996 7.413 -4.142 1.00 80.56 95 LYS A O 1
ATOM 684 N N . PRO A 1 96 ? 16.193 6.795 -5.942 1.00 67.56 96 PRO A N 1
ATOM 685 C CA . PRO A 1 96 ? 16.925 5.719 -5.261 1.00 67.56 96 PRO A CA 1
ATOM 686 C C . PRO A 1 96 ? 17.725 6.175 -4.032 1.00 67.56 96 PRO A C 1
ATOM 688 O O . PRO A 1 96 ? 18.066 5.354 -3.188 1.00 67.56 96 PRO A O 1
ATOM 691 N N . LYS A 1 97 ? 18.045 7.472 -3.951 1.00 66.94 97 LYS A N 1
ATOM 692 C CA . LYS A 1 97 ? 18.798 8.120 -2.864 1.00 66.94 97 LYS A CA 1
ATOM 693 C C . LYS A 1 97 ? 18.106 9.402 -2.361 1.00 66.94 97 LYS A C 1
ATOM 695 O O . LYS A 1 97 ? 18.766 10.300 -1.854 1.00 66.94 97 LYS A O 1
ATOM 700 N N . GLY A 1 98 ? 16.798 9.537 -2.598 1.00 63.16 98 GLY A N 1
ATOM 701 C CA . GLY A 1 98 ? 16.042 10.755 -2.288 1.00 63.16 98 GLY A CA 1
ATOM 702 C C . GLY A 1 98 ? 15.600 10.858 -0.826 1.00 63.16 98 GLY A C 1
ATOM 703 O O . GLY A 1 98 ? 15.522 9.856 -0.117 1.00 63.16 98 GLY A O 1
ATOM 704 N N . SER A 1 99 ? 15.268 12.080 -0.398 1.00 62.03 99 SER A N 1
ATOM 705 C CA . SER A 1 99 ? 14.684 12.356 0.919 1.00 62.03 99 SER A CA 1
ATOM 706 C C . SER A 1 99 ? 13.341 11.633 1.095 1.00 62.03 99 SER A C 1
ATOM 708 O O . SER A 1 99 ? 12.429 11.788 0.285 1.00 62.03 99 SER A O 1
ATOM 710 N N . LEU A 1 100 ? 13.215 10.846 2.169 1.00 68.44 100 LEU A N 1
ATOM 711 C CA . LEU A 1 100 ? 12.028 10.039 2.497 1.00 68.44 100 LEU A CA 1
ATOM 712 C C . LEU A 1 100 ? 10.887 10.852 3.139 1.00 68.44 100 LEU A C 1
ATOM 714 O O . LEU A 1 100 ? 9.832 10.290 3.443 1.00 68.44 100 LEU A O 1
ATOM 718 N N . SER A 1 101 ? 11.077 12.154 3.367 1.00 72.81 101 SER A N 1
ATOM 719 C CA . SER A 1 101 ? 10.123 12.992 4.106 1.00 72.81 101 SER A CA 1
ATOM 720 C C . SER A 1 101 ? 8.753 13.071 3.426 1.00 72.81 101 SER A C 1
ATOM 722 O O . SER A 1 101 ? 7.732 12.867 4.082 1.00 72.81 101 SER A O 1
ATOM 724 N N . SER A 1 102 ? 8.723 13.265 2.104 1.00 77.56 102 SER A N 1
ATOM 725 C CA . SER A 1 102 ? 7.479 13.299 1.318 1.00 77.56 102 SER A CA 1
ATOM 726 C C . SER A 1 102 ? 6.762 11.945 1.305 1.00 77.56 102 SER A C 1
ATOM 728 O O . SER A 1 102 ? 5.533 11.880 1.333 1.00 77.56 102 SER A O 1
ATOM 730 N N . LEU A 1 103 ? 7.518 10.844 1.342 1.00 80.56 103 LEU A N 1
ATOM 731 C CA . LEU A 1 103 ? 6.957 9.498 1.402 1.00 80.56 103 LEU A CA 1
ATOM 732 C C . LEU A 1 103 ? 6.324 9.199 2.765 1.00 80.56 103 LEU A C 1
ATOM 734 O O . LEU A 1 103 ? 5.294 8.530 2.830 1.00 80.56 103 LEU A O 1
ATOM 738 N N . LYS A 1 104 ? 6.910 9.698 3.859 1.00 83.19 104 LYS A N 1
ATOM 739 C CA . LYS A 1 104 ? 6.349 9.529 5.207 1.00 83.19 104 LYS A CA 1
ATOM 740 C C . LYS A 1 104 ? 4.976 10.189 5.321 1.00 83.19 104 LYS A C 1
ATOM 742 O O . LYS A 1 104 ? 4.076 9.599 5.911 1.00 83.19 104 LYS A O 1
ATOM 747 N N . GLU A 1 105 ? 4.801 11.376 4.745 1.00 83.31 105 GLU A N 1
ATOM 748 C CA . GLU A 1 105 ? 3.501 12.054 4.714 1.00 83.31 105 GLU A CA 1
ATOM 749 C C . GLU A 1 105 ? 2.485 11.289 3.855 1.00 83.31 105 GLU A C 1
ATOM 751 O O . GLU A 1 105 ? 1.353 11.063 4.281 1.00 83.31 105 GLU A O 1
ATOM 756 N N . TYR A 1 106 ? 2.906 10.799 2.689 1.00 84.38 106 TYR A N 1
ATOM 757 C CA . TYR A 1 106 ? 2.060 9.981 1.819 1.00 84.38 106 TYR A CA 1
ATOM 758 C C . TYR A 1 106 ? 1.606 8.668 2.472 1.00 84.38 106 TYR A C 1
ATOM 760 O O . TYR A 1 106 ? 0.443 8.277 2.357 1.00 84.38 106 TYR A O 1
ATOM 768 N N . ARG A 1 107 ? 2.489 8.005 3.227 1.00 85.50 107 ARG A N 1
ATOM 769 C CA . ARG A 1 107 ? 2.161 6.781 3.977 1.00 85.50 107 ARG A CA 1
ATOM 770 C C . ARG A 1 107 ? 1.124 7.007 5.076 1.00 85.50 107 ARG A C 1
ATOM 772 O O . ARG A 1 107 ? 0.464 6.057 5.471 1.00 85.50 107 ARG A O 1
ATOM 779 N N . LYS A 1 108 ? 0.941 8.243 5.557 1.00 84.75 108 LYS A N 1
ATOM 780 C CA . LYS A 1 108 ? -0.162 8.572 6.480 1.00 84.75 108 LYS A CA 1
ATOM 781 C C . LYS A 1 108 ? -1.516 8.639 5.767 1.00 84.75 108 LYS A C 1
ATOM 783 O O . LYS A 1 108 ? -2.535 8.425 6.410 1.00 84.75 108 LYS A O 1
ATOM 788 N N . LYS A 1 109 ? -1.521 8.925 4.459 1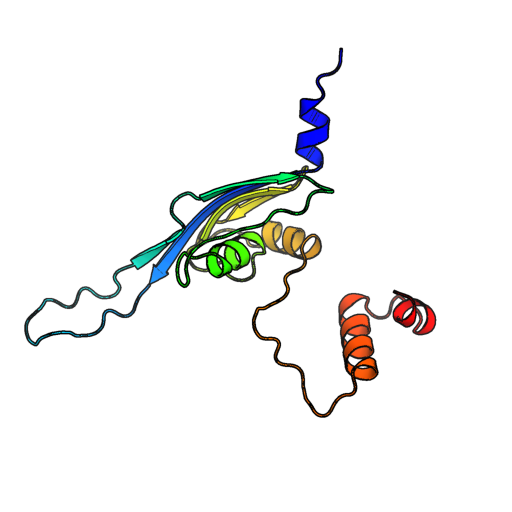.00 83.62 109 LYS A N 1
ATOM 789 C CA . LYS A 1 109 ? -2.722 9.076 3.615 1.00 83.62 109 LYS A CA 1
ATOM 790 C C . LYS A 1 109 ? -3.100 7.788 2.868 1.00 83.62 109 LYS A C 1
ATOM 792 O O . LYS A 1 109 ? -4.090 7.779 2.147 1.00 83.62 109 LYS A O 1
ATOM 797 N N . SER A 1 110 ? -2.315 6.718 3.003 1.00 85.62 110 SER A N 1
ATOM 798 C CA . SER A 1 110 ? -2.536 5.439 2.323 1.00 85.62 110 SER A CA 1
ATOM 799 C C . SER A 1 110 ? -2.598 4.282 3.319 1.00 85.62 110 SER A C 1
ATOM 801 O O . SER A 1 110 ? -1.928 4.286 4.350 1.00 85.62 110 SER A O 1
ATOM 803 N N . CYS A 1 111 ? -3.418 3.283 3.000 1.00 88.50 111 CYS A N 1
ATOM 804 C CA . CYS A 1 111 ? -3.479 2.007 3.703 1.00 88.50 111 CYS A CA 1
ATOM 805 C C . CYS A 1 111 ? -3.088 0.901 2.720 1.00 88.50 111 CYS A C 1
ATOM 807 O O . CYS A 1 111 ? -3.419 0.977 1.535 1.00 88.50 111 CYS A O 1
ATOM 809 N N . TYR A 1 112 ? -2.359 -0.103 3.199 1.00 90.94 112 TYR A N 1
ATOM 810 C CA . TYR A 1 112 ? -1.938 -1.240 2.394 1.00 90.94 112 TYR A CA 1
ATOM 811 C C . TYR A 1 112 ? -2.149 -2.525 3.181 1.00 90.94 112 TYR A C 1
ATOM 813 O O . TYR A 1 112 ? -1.607 -2.665 4.273 1.00 90.94 112 TYR A O 1
ATOM 821 N N . ILE A 1 113 ? -2.930 -3.434 2.606 1.00 91.31 113 ILE A N 1
ATOM 822 C CA . ILE A 1 113 ? -3.204 -4.765 3.147 1.00 91.31 113 ILE A CA 1
ATOM 823 C C . ILE A 1 113 ? -2.320 -5.744 2.379 1.00 91.31 113 ILE A C 1
ATOM 825 O O . ILE A 1 113 ? -2.247 -5.677 1.146 1.00 91.31 113 ILE A O 1
ATOM 829 N N . LEU A 1 114 ? -1.592 -6.589 3.105 1.00 90.44 114 LEU A N 1
ATOM 830 C CA . LEU A 1 114 ? -0.672 -7.545 2.505 1.00 90.44 114 LEU A CA 1
ATOM 831 C C . LEU A 1 114 ? -1.431 -8.769 1.999 1.00 90.44 114 LEU A C 1
ATOM 833 O O . LEU A 1 114 ? -2.569 -9.028 2.367 1.00 90.44 114 LEU A O 1
ATOM 837 N N . GLN A 1 115 ? -0.779 -9.523 1.117 1.00 89.56 115 GLN A N 1
ATOM 838 C CA . GLN A 1 115 ? -1.320 -10.800 0.663 1.00 89.56 115 GLN A CA 1
ATOM 839 C C . GLN A 1 115 ? -1.313 -11.844 1.792 1.00 89.56 115 GLN A C 1
ATOM 841 O O . GLN A 1 115 ? -2.273 -12.594 1.913 1.00 89.56 115 GLN A O 1
ATOM 846 N N . ASP A 1 116 ? -0.253 -11.853 2.610 1.00 89.00 116 ASP A N 1
ATOM 847 C CA . ASP A 1 116 ? -0.106 -12.723 3.777 1.00 89.00 116 ASP A CA 1
ATOM 848 C C . ASP A 1 116 ? 0.092 -11.863 5.032 1.00 89.00 116 ASP A C 1
ATOM 850 O O . ASP A 1 116 ? 1.133 -11.212 5.188 1.00 89.00 116 ASP A O 1
ATOM 854 N N . ASP A 1 117 ? -0.884 -11.890 5.939 1.00 84.50 117 ASP A N 1
ATOM 855 C CA . ASP A 1 117 ? -0.799 -11.229 7.240 1.00 84.50 117 ASP A CA 1
ATOM 856 C C . ASP A 1 117 ? -0.343 -12.224 8.316 1.00 84.50 117 ASP A C 1
ATOM 858 O O . ASP A 1 117 ? -0.930 -13.287 8.516 1.00 84.50 117 ASP A O 1
ATOM 862 N N . ARG A 1 118 ? 0.731 -11.881 9.037 1.00 85.25 118 ARG A N 1
ATOM 863 C CA . ARG A 1 118 ? 1.270 -12.701 10.134 1.00 85.25 118 ARG A CA 1
ATOM 864 C C . ARG A 1 118 ? 0.682 -12.262 11.470 1.00 85.25 118 ARG A C 1
ATOM 866 O O . ARG A 1 118 ? 1.327 -11.538 12.225 1.00 85.25 118 ARG A O 1
ATOM 873 N N . LEU A 1 119 ? -0.544 -12.689 11.741 1.00 88.25 119 LEU A N 1
ATOM 874 C CA . LEU A 1 119 ? -1.205 -12.468 13.029 1.00 88.25 119 LEU A CA 1
ATOM 875 C C . LEU A 1 119 ? -0.757 -13.540 14.035 1.00 88.25 119 LEU A C 1
ATOM 877 O O . LEU A 1 119 ? -0.481 -14.678 13.654 1.00 88.25 119 LEU A O 1
ATOM 881 N N . ASN A 1 120 ? -0.653 -13.183 15.318 1.00 87.62 120 ASN A N 1
ATOM 882 C CA . ASN A 1 120 ? -0.307 -14.151 16.359 1.00 87.62 120 ASN A CA 1
ATOM 883 C C . ASN A 1 120 ? -1.555 -14.986 16.707 1.00 87.62 120 ASN A C 1
ATOM 885 O O . ASN A 1 120 ? -2.553 -14.401 17.130 1.00 87.62 120 ASN A O 1
ATOM 889 N N . PRO A 1 121 ? -1.509 -16.324 16.563 1.00 88.69 121 PRO A N 1
ATOM 890 C CA . PRO A 1 121 ? -2.665 -17.190 16.796 1.00 88.69 121 PRO A CA 1
ATOM 891 C C . PRO A 1 121 ? -3.125 -17.248 18.260 1.00 88.69 121 PRO A C 1
ATOM 893 O O . PRO A 1 121 ? -4.209 -17.753 18.526 1.00 88.69 121 PRO A O 1
ATOM 896 N N . LEU A 1 122 ? -2.318 -16.760 19.208 1.00 94.81 122 LEU A N 1
ATOM 897 C CA . LEU A 1 122 ? -2.658 -16.754 20.635 1.00 94.81 122 LEU A CA 1
ATOM 898 C C . LEU A 1 122 ? -3.562 -15.584 21.048 1.00 94.81 122 LEU A C 1
ATOM 900 O O . LEU A 1 122 ? -4.064 -15.594 22.167 1.00 94.81 122 LEU A O 1
ATOM 904 N N . PHE A 1 123 ? -3.761 -14.586 20.180 1.00 92.94 123 PHE A N 1
ATOM 905 C CA . PHE A 1 123 ? -4.652 -13.461 20.460 1.00 92.94 123 PHE A CA 1
ATOM 906 C C . PHE A 1 123 ? -6.027 -13.667 19.837 1.00 92.94 123 PHE A C 1
ATOM 908 O O . PHE A 1 123 ? -6.165 -14.145 18.708 1.00 92.94 123 PHE A O 1
ATOM 915 N N . THR A 1 124 ? -7.052 -13.221 20.551 1.00 93.94 124 THR A N 1
ATOM 916 C CA . THR A 1 124 ? -8.391 -13.070 19.985 1.00 93.94 124 THR A CA 1
ATOM 917 C C . THR A 1 124 ? -8.427 -11.909 18.986 1.00 93.94 124 THR A C 1
ATOM 919 O O . THR A 1 124 ? -7.607 -10.987 19.020 1.00 93.94 124 THR A O 1
ATOM 922 N N . VAL A 1 125 ? -9.430 -11.911 18.103 1.00 91.81 125 VAL A N 1
ATOM 923 C CA . VAL A 1 125 ? -9.642 -10.815 17.140 1.00 91.81 125 VAL A CA 1
ATOM 924 C C . VAL A 1 125 ? -9.807 -9.470 17.856 1.00 91.81 125 VAL A C 1
ATOM 926 O O . VAL A 1 125 ? -9.254 -8.467 17.411 1.00 91.81 125 VAL A O 1
ATOM 929 N N . ALA A 1 126 ? -10.529 -9.453 18.981 1.00 90.56 126 ALA A N 1
ATOM 930 C CA . ALA A 1 126 ? -10.775 -8.244 19.762 1.00 90.56 126 ALA A CA 1
ATOM 931 C C . ALA A 1 126 ? -9.484 -7.674 20.371 1.00 90.56 126 ALA A C 1
ATOM 933 O O . ALA A 1 126 ? -9.257 -6.468 20.305 1.00 90.56 126 ALA A O 1
ATOM 934 N N . GLU A 1 127 ? -8.614 -8.528 20.913 1.00 92.12 127 GLU A N 1
ATOM 935 C CA . GLU A 1 127 ? -7.321 -8.109 21.469 1.00 92.12 127 GLU A CA 1
ATOM 936 C C . GLU A 1 127 ? -6.405 -7.534 20.391 1.00 92.12 127 GLU A C 1
ATOM 938 O O . GLU A 1 127 ? -5.787 -6.490 20.594 1.00 92.12 127 GLU A O 1
ATOM 943 N N . LEU A 1 128 ? -6.353 -8.176 19.222 1.00 91.94 128 LEU A N 1
ATOM 944 C CA . LEU A 1 128 ? -5.506 -7.723 18.125 1.00 91.94 128 LEU A CA 1
ATOM 945 C C . LEU A 1 128 ? -5.999 -6.404 17.517 1.00 91.94 128 LEU A C 1
ATOM 947 O O . LEU A 1 128 ? -5.189 -5.524 17.222 1.00 91.94 128 LEU A O 1
ATOM 951 N N . MET A 1 129 ? -7.318 -6.247 17.377 1.00 89.69 129 MET A N 1
ATOM 952 C CA . MET A 1 129 ? -7.955 -4.988 16.975 1.00 89.69 129 MET A CA 1
ATOM 953 C C . MET A 1 129 ? -7.669 -3.878 17.987 1.00 89.69 129 MET A C 1
ATOM 955 O O . MET A 1 129 ? -7.248 -2.794 17.586 1.00 89.69 129 MET A O 1
ATOM 959 N N . LYS A 1 130 ? -7.827 -4.152 19.291 1.00 88.94 130 LYS A N 1
ATOM 960 C CA . LYS A 1 130 ? -7.524 -3.185 20.355 1.00 88.94 130 LYS A CA 1
ATOM 961 C C . LYS A 1 130 ? -6.056 -2.758 20.305 1.00 88.94 130 LYS A C 1
ATOM 963 O O . LYS A 1 130 ? -5.769 -1.566 20.255 1.00 88.94 130 LYS A O 1
ATOM 968 N N . PHE A 1 131 ? -5.139 -3.719 20.205 1.00 89.62 131 PHE A N 1
ATOM 969 C CA . PHE A 1 131 ? -3.705 -3.458 20.081 1.00 89.62 131 PHE A CA 1
ATOM 970 C C . PHE A 1 131 ? -3.364 -2.611 18.842 1.00 89.62 131 PHE A C 1
ATOM 972 O O . PHE A 1 131 ? -2.583 -1.660 18.922 1.00 89.62 131 PHE A O 1
ATOM 979 N N . ALA A 1 132 ? -3.969 -2.915 17.690 1.00 90.00 132 ALA A N 1
ATOM 980 C CA . ALA A 1 132 ? -3.783 -2.133 16.471 1.00 90.00 132 ALA A CA 1
ATOM 981 C C . ALA A 1 132 ? -4.351 -0.708 16.597 1.00 90.00 132 ALA A C 1
ATOM 983 O O . ALA A 1 132 ? -3.700 0.247 16.161 1.00 90.00 132 ALA A O 1
ATOM 984 N N . ALA A 1 133 ? -5.531 -0.556 17.204 1.00 89.44 133 ALA A N 1
ATOM 985 C CA . ALA A 1 133 ? -6.165 0.735 17.452 1.00 89.44 133 ALA A CA 1
ATOM 986 C C . ALA A 1 133 ? -5.314 1.602 18.387 1.00 89.44 133 ALA A C 1
ATOM 988 O O . ALA A 1 133 ? -5.074 2.769 18.075 1.00 89.44 133 ALA A O 1
ATOM 989 N N . ASP A 1 134 ? -4.778 1.026 19.464 1.00 89.31 134 ASP A N 1
ATOM 990 C CA . ASP A 1 134 ? -3.897 1.723 20.404 1.00 89.31 134 ASP A CA 1
ATOM 991 C C . ASP A 1 134 ? -2.626 2.235 19.714 1.00 89.31 134 ASP A C 1
ATOM 993 O O . ASP A 1 134 ? -2.298 3.419 19.820 1.00 89.31 134 ASP A O 1
ATOM 997 N N . MET A 1 135 ? -1.963 1.404 18.902 1.00 88.62 135 MET A N 1
ATOM 998 C CA . MET A 1 135 ? -0.787 1.836 18.132 1.00 88.62 135 MET A CA 1
ATOM 999 C C . MET A 1 135 ? -1.109 2.896 17.071 1.00 88.62 135 MET A C 1
ATOM 1001 O O . MET A 1 135 ? -0.253 3.722 16.738 1.00 88.62 135 MET A O 1
ATOM 1005 N N . LYS A 1 136 ? -2.308 2.854 16.480 1.00 87.00 136 LYS A N 1
ATOM 1006 C CA . LYS A 1 136 ? -2.686 3.749 15.379 1.00 87.00 136 LYS A CA 1
ATOM 1007 C C . LYS A 1 136 ? -3.176 5.111 15.865 1.00 87.00 136 LYS A C 1
ATOM 1009 O O . LYS A 1 136 ? -2.876 6.114 15.215 1.00 87.00 136 LYS A O 1
ATOM 1014 N N . LEU A 1 137 ? -3.950 5.129 16.948 1.00 87.88 137 LEU A N 1
ATOM 1015 C CA . LEU A 1 137 ? -4.640 6.309 17.473 1.00 87.88 137 LEU A CA 1
ATOM 1016 C C . LEU A 1 137 ? -3.876 6.984 18.623 1.00 87.88 137 LEU A C 1
ATOM 1018 O O . LEU A 1 137 ? -4.101 8.166 18.878 1.00 87.88 137 LEU A O 1
ATOM 1022 N N . GLY A 1 138 ? -2.956 6.269 19.279 1.00 83.44 138 GLY A N 1
ATOM 1023 C CA . GLY A 1 138 ? -2.203 6.762 20.433 1.00 83.44 138 GLY A CA 1
ATOM 1024 C C . GLY A 1 138 ? -3.069 6.947 21.685 1.00 83.44 138 GLY A C 1
ATOM 1025 O O . GLY A 1 138 ? -4.235 6.552 21.729 1.00 83.44 138 GLY A O 1
ATOM 1026 N N . ASP A 1 139 ? -2.504 7.579 22.713 1.00 82.00 139 ASP A N 1
ATOM 1027 C CA . ASP A 1 139 ? -3.147 7.718 24.034 1.00 82.00 139 ASP A CA 1
ATOM 1028 C C . ASP A 1 139 ? -4.047 8.954 24.159 1.00 82.00 139 ASP A C 1
ATOM 1030 O O . ASP A 1 139 ? -4.574 9.260 25.224 1.00 82.00 139 ASP A O 1
ATOM 1034 N N . THR A 1 140 ? -4.241 9.691 23.066 1.00 81.50 140 THR A N 1
ATOM 1035 C CA . THR A 1 140 ? -5.036 10.927 23.065 1.00 81.50 140 THR A CA 1
ATOM 1036 C C . THR A 1 140 ? -6.544 10.659 23.145 1.00 81.50 140 THR A C 1
ATOM 1038 O O . THR A 1 140 ? -7.306 11.551 23.507 1.00 81.50 140 THR A O 1
ATOM 1041 N N . LEU A 1 141 ? -6.991 9.445 22.803 1.00 81.12 141 LEU A N 1
ATOM 1042 C CA . LEU A 1 141 ? -8.403 9.053 22.783 1.00 81.12 141 LEU A CA 1
ATOM 1043 C C . LEU A 1 141 ? -8.729 8.079 23.919 1.00 81.12 141 LEU A C 1
ATOM 1045 O O . LEU A 1 141 ? -7.938 7.199 24.243 1.00 81.12 141 LEU A O 1
ATOM 1049 N N . THR A 1 142 ? -9.932 8.197 24.482 1.00 81.12 142 THR A N 1
ATOM 1050 C CA . THR A 1 142 ? -10.454 7.255 25.482 1.00 81.12 142 THR A CA 1
ATOM 1051 C C . THR A 1 142 ? -10.781 5.898 24.854 1.00 81.12 142 THR A C 1
ATOM 1053 O O . THR A 1 142 ? -11.279 5.834 23.730 1.00 81.12 142 THR A O 1
ATOM 1056 N N . ASP A 1 143 ? -10.596 4.812 25.609 1.00 78.38 143 ASP A N 1
ATOM 1057 C CA . ASP A 1 143 ? -10.832 3.426 25.162 1.00 78.38 143 ASP A CA 1
ATOM 1058 C C . ASP A 1 143 ? -12.213 3.202 24.529 1.00 78.38 143 ASP A C 1
ATOM 1060 O O . ASP A 1 143 ? -12.340 2.486 23.539 1.00 78.38 143 ASP A O 1
ATOM 1064 N N . LYS A 1 144 ? -13.255 3.862 25.054 1.00 77.44 144 LYS A N 1
ATOM 1065 C CA . LYS A 1 144 ? -14.615 3.781 24.496 1.00 77.44 144 LYS A CA 1
ATOM 1066 C C . LYS A 1 144 ? -14.704 4.331 23.072 1.00 77.44 144 LYS A C 1
ATOM 1068 O O . LYS A 1 144 ? -15.415 3.762 22.254 1.00 77.44 144 LYS A O 1
ATOM 1073 N N . LEU A 1 145 ? -13.983 5.414 22.779 1.00 75.69 145 LEU A N 1
ATOM 1074 C CA . LEU A 1 145 ? -13.944 6.004 21.441 1.00 75.69 145 LEU A CA 1
ATOM 1075 C C . LEU A 1 145 ? -13.109 5.143 20.493 1.00 75.69 145 LEU A C 1
ATOM 1077 O O . LEU A 1 145 ? -13.512 4.942 19.352 1.00 75.69 145 LEU A O 1
ATOM 1081 N N . LYS A 1 146 ? -11.998 4.571 20.973 1.00 76.69 146 LYS A N 1
ATOM 1082 C CA . LYS A 1 146 ? -11.152 3.667 20.178 1.00 76.69 146 LYS A CA 1
ATOM 1083 C C . LYS A 1 146 ? -11.886 2.400 19.731 1.00 76.69 146 LYS A C 1
ATOM 1085 O O . LYS A 1 146 ? -11.655 1.939 18.624 1.00 76.69 146 LYS A O 1
ATOM 1090 N N . LEU A 1 147 ? -12.776 1.864 20.568 1.00 71.88 147 LEU A N 1
ATOM 1091 C CA . LEU A 1 147 ? -13.581 0.675 20.258 1.00 71.88 147 LEU A CA 1
ATOM 1092 C C . LEU A 1 147 ? -14.768 0.952 19.316 1.00 71.88 147 LEU A C 1
ATOM 1094 O O . LEU A 1 147 ? -15.394 0.008 18.848 1.00 71.88 147 LEU A O 1
ATOM 1098 N N . SER A 1 148 ? -15.104 2.224 19.075 1.00 70.00 148 SER A N 1
ATOM 1099 C CA . SER A 1 148 ? -16.242 2.635 18.235 1.00 70.00 148 SER A CA 1
ATOM 1100 C C . SER A 1 148 ? -15.883 2.977 16.783 1.00 70.00 148 SER A C 1
ATOM 1102 O O . SER A 1 148 ? -16.778 3.302 16.003 1.00 70.00 148 SER A O 1
ATOM 1104 N N . VAL A 1 149 ? -14.590 2.941 16.443 1.00 59.84 149 VAL A N 1
ATOM 1105 C CA . VAL A 1 149 ? -14.039 3.203 15.101 1.00 59.84 149 VAL A CA 1
ATOM 1106 C C . VAL A 1 149 ? -13.858 1.891 14.354 1.00 59.84 149 VAL A C 1
ATOM 1108 O O . VAL A 1 149 ? -14.184 1.871 13.147 1.00 59.84 149 VAL A O 1
#

pLDDT: mean 79.28, std 13.98, range [39.0, 94.88]

Radius of gyration: 20.3 Å; Cα contacts (8 Å, |Δi|>4): 165; chains: 1; bounding box: 50×52×44 Å

Solvent-accessible surface area (backbone atoms only — not comparable to full-atom values): 9432 Å² total; per-residue (Å²): 135,82,71,70,67,67,65,52,50,51,45,21,37,40,38,35,38,29,30,42,40,76,39,85,75,78,91,75,68,95,84,65,86,81,72,86,64,54,66,47,69,63,37,79,68,46,65,52,76,46,54,69,98,56,92,83,86,89,85,78,65,90,88,68,33,65,70,56,50,51,30,48,72,61,58,77,45,58,76,44,26,36,43,41,39,32,51,34,91,48,72,32,71,42,47,82,86,53,76,62,66,53,53,57,58,49,44,75,79,54,86,84,83,68,96,78,78,90,72,67,85,90,54,55,72,68,56,52,49,49,54,51,43,46,74,72,65,46,87,84,58,57,70,73,61,63,74,71,112

Mean predicted aligned error: 10.38 Å

InterPro domains:
  IPR003439 ABC transporter-like, ATP-binding domain [PF00005] (43-132)
  IPR027417 P-loop containing nucleoside triphosphate hydrolase [G3DSA:3.40.50.300] (35-148)
  IPR027417 P-loop containing nucleoside triphosphate hydrolase [SSF52540] (40-137)
  IPR050352 ATP-binding cassette subfamily G transporters [PTHR48041] (39-146)

Secondary structure (DSSP, 8-state):
---THHHHHHTEEEEEEEEEEE------STTS---S--EEEEEEEEEEEEETT--------TTSSHHHHHHHHTTS--TTEEEEEEETTEEEEE-TT--SHHHHHHHHS-----SS----TTS-HHHHHHHHHHHHH-TTS-HHHHTT-

Sequence (149 aa):
MTSPALGEARRSVRLLLTKNHPVPTPARRAGAPVNPLEKKTILRGVSGLFKSGQLTAIMGPSGAGKSSLMNALTGFSTKGVTGSIRAGDSICELKPKGSLSSLKEYRKKSCYILQDDRLNPLFTVAELMKFAADMKLGDTLTDKLKLSV